Protein AF-A0A8H4AE19-F1 (afdb_monomer)

Sequence (153 aa):
MDLFKMSKLSLQNAILTYEQLETTPSKIDEISEDLEDNLRKLGCDLIQSAGILLRLPQVAMATAQVLFQRFFYVASLRKFSIRDIGMGSLFLASKVQESPCKIRDLINVYHYLIQRYRNLPVEPLEYFGSVNGIIFLFSRLSMIFMSLFEPFL

InterPro domains:
  IPR006671 Cyclin, N-terminal [PF00134] (25-110)
  IPR013763 Cyclin-like domain [SM00385] (45-150)
  IPR036915 Cyclin-like superfamily [SSF47954] (11-121)
  IPR043198 Cyclin/Cyclin-like subunit Ssn8 [PTHR10026] (17-117)

Secondary structure (DSSP, 8-state):
--TT-S----TT-SS--HHHHHS-HHHHTT--HHHHHHHHHHHHHHHHHHHHHTT--HHHHHHHHHHHHHHHHHS-TTTS-HHHHHHHHHHHHHHHTT----HHHHHHHHHHHHHHHTT---PPP-HHHHHHHHHHHHHHHHHHHHHHSGGG-

Organism: Gigaspora margarita (NCBI:txid4874)

Nearest PDB structures (foldseek):
  2ivx-assembly2_B  TM=8.763E-01  e=1.092E-06  Homo sapiens
  3tnh-assembly1_B  TM=8.738E-01  e=7.629E-06  Homo sapiens
  4or5-assembly1_B  TM=8.724E-01  e=8.474E-06  Homo sapiens
  3tni-assembly1_B  TM=8.749E-01  e=1.433E-05  Homo sapiens
  5acb-assembly1_B  TM=7.519E-01  e=1.606E-04  Homo sapiens

Foldseek 3Di:
DPPPPPPQVPVPCPDDPPVLVVDWPQVVVVHDPVRVVVLLVVLLVLLVQLCVQQVHDVQLSVQLSSQLVVCRSSDHCVVDPSLLSSLVSSVVSCVVVVNDDDSVSSVLSSLQVVCVVVVHPNDGDDPPPDVVVNVVSVVVVVVVVVSPPPVPD

Mean predicted aligned error: 10.32 Å

pLDDT: mean 76.47, std 20.58, range [33.31, 97.5]

Structure (mmCIF, N/CA/C/O backbone):
data_AF-A0A8H4AE19-F1
#
_entry.id   AF-A0A8H4AE19-F1
#
loop_
_atom_site.group_PDB
_atom_site.id
_atom_site.type_symbol
_atom_site.label_atom_id
_atom_site.label_alt_id
_atom_site.label_comp_id
_atom_site.label_asym_id
_atom_site.label_entity_id
_atom_site.label_seq_id
_atom_site.pdbx_PDB_ins_code
_atom_site.Cartn_x
_atom_site.Cartn_y
_atom_site.Cartn_z
_atom_site.occupancy
_atom_site.B_iso_or_equiv
_atom_site.auth_seq_id
_atom_site.auth_comp_id
_atom_site.auth_asym_id
_atom_site.auth_atom_id
_atom_site.pdbx_PDB_model_num
ATOM 1 N N . MET A 1 1 ? 23.494 19.617 -16.525 1.00 33.31 1 MET A N 1
ATOM 2 C CA . MET A 1 1 ? 22.739 20.338 -15.478 1.00 33.31 1 MET A CA 1
ATOM 3 C C . MET A 1 1 ? 21.268 20.053 -15.752 1.00 33.31 1 MET A C 1
ATOM 5 O O . MET A 1 1 ? 20.505 20.962 -16.014 1.00 33.31 1 MET A O 1
ATOM 9 N N . ASP A 1 2 ? 20.887 18.768 -15.771 1.00 36.50 2 ASP A N 1
ATOM 10 C CA . ASP A 1 2 ? 19.674 18.309 -16.477 1.00 36.50 2 ASP A CA 1
ATOM 11 C C . ASP A 1 2 ? 18.876 17.302 -15.639 1.00 36.50 2 ASP A C 1
ATOM 13 O O . ASP A 1 2 ? 18.305 16.3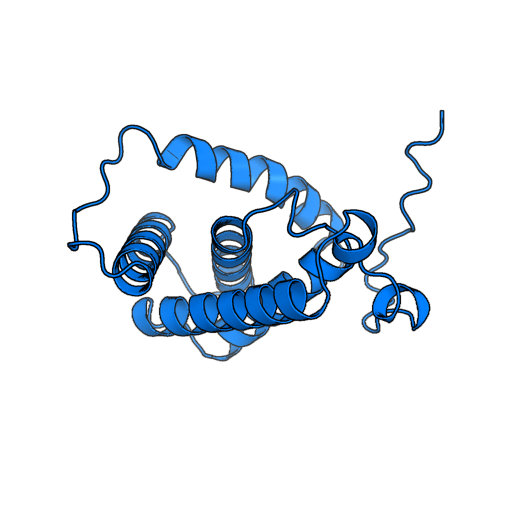42 -16.140 1.00 36.50 2 ASP A O 1
ATOM 17 N N . LEU A 1 3 ? 18.834 17.537 -14.326 1.00 35.12 3 LEU A N 1
ATOM 18 C CA . LEU A 1 3 ? 17.973 16.811 -13.386 1.00 35.12 3 LEU A CA 1
ATOM 19 C C . LEU A 1 3 ? 16.539 17.377 -13.326 1.00 35.12 3 LEU A C 1
ATOM 21 O O . LEU A 1 3 ? 15.693 16.829 -12.631 1.00 35.12 3 LEU A O 1
ATOM 25 N N . PHE A 1 4 ? 16.249 18.445 -14.078 1.00 37.16 4 PHE A N 1
ATOM 26 C CA . PHE A 1 4 ? 14.948 19.130 -14.099 1.00 37.16 4 PHE A CA 1
ATOM 27 C C . PHE A 1 4 ? 14.017 18.708 -15.246 1.00 37.16 4 PHE A C 1
ATOM 29 O O . PHE A 1 4 ? 12.942 19.278 -15.409 1.00 37.16 4 PHE A O 1
ATOM 36 N N . LYS A 1 5 ? 14.388 17.684 -16.026 1.00 39.56 5 LYS A N 1
ATOM 37 C CA . LYS A 1 5 ? 13.523 17.095 -17.063 1.00 39.56 5 LYS A CA 1
ATOM 38 C C . LYS A 1 5 ? 12.777 15.847 -16.582 1.00 39.56 5 LYS A C 1
ATOM 40 O O . LYS A 1 5 ? 12.304 15.063 -17.397 1.00 39.56 5 LYS A O 1
ATOM 45 N N . MET A 1 6 ? 12.653 15.664 -15.264 1.00 39.97 6 MET A N 1
ATOM 46 C CA . MET A 1 6 ? 11.643 14.769 -14.706 1.00 39.97 6 MET A CA 1
ATOM 47 C C . MET A 1 6 ? 10.304 15.425 -15.021 1.00 39.97 6 MET A C 1
ATOM 49 O O . MET A 1 6 ? 9.967 16.449 -14.427 1.00 39.97 6 MET A O 1
ATOM 53 N N . SER A 1 7 ? 9.633 14.911 -16.053 1.00 41.47 7 SER A N 1
ATOM 54 C CA . SER A 1 7 ? 8.322 15.343 -16.522 1.00 41.47 7 SER A CA 1
ATOM 55 C C . SER A 1 7 ? 7.503 15.888 -15.366 1.00 41.47 7 SER A C 1
ATOM 57 O O . SER A 1 7 ? 7.276 15.181 -14.388 1.00 41.47 7 SER A O 1
ATOM 59 N N . LYS A 1 8 ? 7.114 17.153 -15.498 1.00 41.09 8 LYS A N 1
ATOM 60 C CA . LYS A 1 8 ? 6.091 17.854 -14.735 1.00 41.09 8 LYS A CA 1
ATOM 61 C C . LYS A 1 8 ? 4.969 16.862 -14.386 1.00 41.09 8 LYS A C 1
ATOM 63 O O . LYS A 1 8 ? 4.038 16.695 -15.168 1.00 41.09 8 LYS A O 1
ATOM 68 N N . LEU A 1 9 ? 5.076 16.176 -13.244 1.00 46.91 9 LEU A N 1
ATOM 69 C CA . LEU A 1 9 ? 4.045 15.299 -12.682 1.00 46.91 9 LEU A CA 1
ATOM 70 C C . LEU A 1 9 ? 2.986 16.216 -12.076 1.00 46.91 9 LEU A C 1
ATOM 72 O O . LEU A 1 9 ? 2.744 16.264 -10.879 1.00 46.91 9 LEU A O 1
ATOM 76 N N . SER A 1 10 ? 2.421 17.038 -12.952 1.00 40.06 10 SER A N 1
ATOM 77 C CA . SER A 1 10 ? 1.212 17.774 -12.706 1.00 40.06 10 SER A CA 1
ATOM 78 C C . SER A 1 10 ? 0.122 16.729 -12.523 1.00 40.06 10 SER A C 1
ATOM 80 O O . SER A 1 10 ? -0.114 15.910 -13.413 1.00 40.06 10 SER A O 1
ATOM 82 N N . LEU A 1 11 ? -0.568 16.775 -11.388 1.00 46.53 11 LEU A N 1
ATOM 83 C CA . LEU A 1 11 ? -1.767 15.977 -11.100 1.00 46.53 11 LEU A CA 1
ATOM 84 C C . LEU A 1 11 ? -2.915 16.212 -12.103 1.00 46.53 11 LEU A C 1
ATOM 86 O O . LEU A 1 11 ? -3.983 15.626 -11.968 1.00 46.53 11 LEU A O 1
ATOM 90 N N . GLN A 1 12 ? -2.695 17.039 -13.128 1.00 43.50 12 GLN A N 1
ATOM 91 C CA . GLN A 1 12 ? -3.586 17.233 -14.267 1.00 43.50 12 GLN A CA 1
ATOM 92 C C . GLN A 1 12 ? -3.736 15.977 -15.142 1.00 43.50 12 GLN A C 1
ATOM 94 O O . GLN A 1 12 ? -4.751 15.855 -15.820 1.00 43.50 12 GLN A O 1
ATOM 99 N N . ASN A 1 13 ? -2.803 15.018 -15.097 1.00 51.50 13 ASN A N 1
ATOM 100 C CA . ASN A 1 13 ? -2.968 13.733 -15.782 1.00 51.50 13 ASN A CA 1
ATOM 101 C C . ASN A 1 13 ? -3.377 12.636 -14.794 1.00 51.50 13 ASN A C 1
ATOM 103 O O . ASN A 1 13 ? -2.568 11.832 -14.338 1.00 51.50 13 ASN A O 1
ATOM 107 N N . ALA A 1 14 ? -4.678 12.571 -14.497 1.00 55.00 14 ALA A N 1
ATOM 108 C CA . ALA A 1 14 ? -5.290 11.401 -13.859 1.00 55.00 14 ALA A CA 1
ATOM 109 C C . ALA A 1 14 ? -5.207 10.131 -14.738 1.00 55.00 14 ALA A C 1
ATOM 111 O O . ALA A 1 14 ? -5.498 9.033 -14.262 1.00 55.00 14 ALA A O 1
ATOM 112 N N . ILE A 1 15 ? -4.813 10.300 -16.004 1.00 57.41 15 ILE A N 1
ATOM 113 C CA . ILE A 1 15 ? -4.716 9.287 -17.047 1.00 57.41 15 ILE A CA 1
ATOM 114 C C . ILE A 1 15 ? -3.233 9.156 -17.412 1.00 57.41 15 ILE A C 1
ATOM 116 O O . ILE A 1 15 ? -2.603 10.130 -17.822 1.00 57.41 15 ILE A O 1
ATOM 120 N N . LEU A 1 16 ? -2.675 7.960 -17.225 1.00 61.97 16 LEU A N 1
ATOM 121 C CA . LEU A 1 16 ? -1.339 7.607 -17.713 1.00 61.97 16 LEU A CA 1
ATOM 122 C C . LEU A 1 16 ? -1.318 7.752 -19.237 1.00 61.97 16 LEU A C 1
ATOM 124 O O . LEU A 1 16 ? -2.279 7.355 -19.898 1.00 61.97 16 LEU A O 1
ATOM 128 N N . THR A 1 17 ? -0.252 8.310 -19.812 1.00 66.75 17 THR A N 1
ATOM 129 C CA . THR A 1 17 ? -0.138 8.327 -21.277 1.00 66.75 17 THR A CA 1
ATOM 130 C C . THR A 1 17 ? 0.027 6.897 -21.800 1.00 66.75 17 THR A C 1
ATOM 132 O O . THR A 1 17 ? 0.561 6.036 -21.100 1.00 66.75 17 THR A O 1
ATOM 135 N N . TYR A 1 18 ? -0.411 6.627 -23.036 1.00 63.19 18 TYR A N 1
ATOM 136 C CA . TYR A 1 18 ? -0.236 5.306 -23.661 1.00 63.19 18 TYR A CA 1
ATOM 137 C C . TYR A 1 18 ? 1.235 4.852 -23.647 1.00 63.19 18 TYR A C 1
ATOM 139 O O . TYR A 1 18 ? 1.521 3.703 -23.339 1.00 63.19 18 TYR A O 1
ATOM 147 N N . GLU A 1 19 ? 2.178 5.775 -23.845 1.00 66.50 19 GLU A N 1
ATOM 148 C CA . GLU A 1 19 ? 3.619 5.493 -23.771 1.00 66.50 19 GLU A CA 1
ATOM 149 C C . GLU A 1 19 ? 4.074 5.032 -22.372 1.00 66.50 19 GLU A C 1
ATOM 151 O O . GLU A 1 19 ? 4.897 4.124 -22.251 1.00 66.50 19 GLU A O 1
ATOM 156 N N . GLN A 1 20 ? 3.514 5.617 -21.305 1.00 65.94 20 GLN A N 1
ATOM 157 C CA . GLN A 1 20 ? 3.797 5.226 -19.916 1.00 65.94 20 GLN A CA 1
ATOM 158 C C . GLN A 1 20 ? 3.152 3.886 -19.534 1.00 65.94 20 GLN A C 1
ATOM 160 O O . GLN A 1 20 ? 3.626 3.218 -18.615 1.00 65.94 20 GLN A O 1
ATOM 165 N N . LEU A 1 21 ? 2.073 3.500 -20.222 1.00 66.75 21 LEU A N 1
ATOM 166 C CA . LEU A 1 21 ? 1.454 2.178 -20.102 1.00 66.75 21 LEU A CA 1
ATOM 167 C C . LEU A 1 21 ? 2.282 1.105 -20.823 1.00 66.75 21 LEU A C 1
ATOM 169 O O . LEU A 1 21 ? 2.449 0.016 -20.287 1.00 66.75 21 LEU A O 1
ATOM 173 N N . GLU A 1 22 ? 2.836 1.412 -22.000 1.00 68.81 22 GLU A N 1
ATOM 174 C CA . GLU A 1 22 ? 3.632 0.457 -22.786 1.00 68.81 22 GLU A CA 1
ATOM 175 C C . GLU A 1 22 ? 5.059 0.252 -22.250 1.00 68.81 22 GLU A C 1
ATOM 177 O O . GLU A 1 22 ? 5.626 -0.848 -22.361 1.00 68.81 22 GLU A O 1
ATOM 182 N N . THR A 1 23 ? 5.647 1.304 -21.665 1.00 76.06 23 THR A N 1
ATOM 183 C CA . THR A 1 23 ? 7.022 1.299 -21.145 1.00 76.06 23 THR A CA 1
ATOM 184 C C . THR A 1 23 ? 7.076 1.703 -19.675 1.00 76.06 23 THR A C 1
ATOM 186 O O . THR A 1 23 ? 7.336 2.849 -19.309 1.00 76.06 23 THR A O 1
ATOM 189 N N . THR A 1 24 ? 6.854 0.727 -18.794 1.00 81.94 24 THR A N 1
ATOM 190 C CA . THR A 1 24 ? 7.008 0.937 -17.352 1.00 81.94 24 THR A CA 1
ATOM 191 C C . THR A 1 24 ? 8.493 1.102 -16.981 1.00 81.94 24 THR A C 1
ATOM 193 O O . THR A 1 24 ? 9.375 0.486 -17.593 1.00 81.94 24 THR A O 1
ATOM 196 N N . PRO A 1 25 ? 8.818 1.876 -15.930 1.00 83.56 25 PRO A N 1
ATOM 197 C CA . PRO A 1 25 ? 10.180 1.942 -15.392 1.00 83.56 25 PRO A CA 1
ATOM 198 C C . PRO A 1 25 ? 10.732 0.574 -14.963 1.00 83.56 25 PRO A C 1
ATOM 200 O O . PRO A 1 25 ? 11.940 0.354 -15.009 1.00 83.56 25 PRO A O 1
ATOM 203 N N . SER A 1 26 ? 9.856 -0.347 -14.553 1.00 85.94 26 SER A N 1
ATOM 204 C CA . SER A 1 26 ? 10.204 -1.735 -14.229 1.00 85.94 26 SER A CA 1
ATOM 205 C C . SER A 1 26 ? 10.672 -2.508 -15.467 1.00 85.94 26 SER A C 1
ATOM 207 O O . SER A 1 26 ? 11.677 -3.212 -15.390 1.00 85.94 26 SER A O 1
ATOM 209 N N . LYS A 1 27 ? 10.003 -2.329 -16.614 1.00 86.62 27 LYS A N 1
ATOM 210 C CA . LYS A 1 27 ? 10.384 -2.926 -17.904 1.00 86.62 27 LYS A CA 1
ATOM 211 C C . LYS A 1 27 ? 11.734 -2.405 -18.400 1.00 86.62 27 LYS A C 1
ATOM 213 O O . LYS A 1 27 ? 12.537 -3.186 -18.900 1.00 86.62 27 LYS A O 1
ATOM 218 N N . ILE A 1 28 ? 12.015 -1.113 -18.197 1.00 87.31 28 ILE A N 1
ATOM 219 C CA . ILE A 1 28 ? 13.337 -0.513 -18.472 1.00 87.31 28 ILE A CA 1
ATOM 220 C C . ILE A 1 28 ? 14.419 -1.138 -17.580 1.00 87.31 28 ILE A C 1
ATOM 222 O O . ILE A 1 28 ? 15.514 -1.424 -18.049 1.00 87.31 28 ILE A O 1
ATOM 226 N N . ASP A 1 29 ? 14.104 -1.399 -16.310 1.00 88.62 29 ASP A N 1
ATOM 227 C CA . ASP A 1 29 ? 14.985 -2.103 -15.373 1.00 88.62 29 ASP A CA 1
ATOM 228 C C . ASP A 1 29 ? 14.944 -3.646 -15.562 1.00 88.62 29 ASP A C 1
ATOM 230 O O . ASP A 1 29 ? 15.281 -4.393 -14.638 1.00 88.62 29 ASP A O 1
ATOM 234 N N . GLU A 1 30 ? 14.540 -4.141 -16.738 1.00 90.19 30 GLU A N 1
ATOM 235 C CA . GLU A 1 30 ? 14.547 -5.560 -17.142 1.00 90.19 30 GLU A CA 1
ATOM 236 C C . GLU A 1 30 ? 13.713 -6.495 -16.246 1.00 90.19 30 GLU A C 1
ATOM 238 O O . GLU A 1 30 ? 14.059 -7.658 -16.025 1.00 90.19 30 GLU A O 1
ATOM 243 N N . ILE A 1 31 ? 12.613 -6.000 -15.679 1.00 89.56 31 ILE A N 1
ATOM 244 C CA . ILE A 1 31 ? 11.627 -6.847 -15.002 1.00 89.56 31 ILE A CA 1
ATOM 245 C C . ILE A 1 31 ? 10.644 -7.376 -16.048 1.00 89.56 31 ILE A C 1
ATOM 247 O O . ILE A 1 31 ? 10.106 -6.613 -16.846 1.00 89.56 31 ILE A O 1
ATOM 251 N N . SER A 1 32 ? 10.416 -8.692 -16.042 1.00 92.62 32 SER A N 1
ATOM 252 C CA . SER A 1 32 ? 9.407 -9.330 -16.894 1.00 92.62 32 SER A CA 1
ATOM 253 C C . SER A 1 32 ? 8.015 -8.774 -16.587 1.00 92.62 32 SER A C 1
ATOM 255 O O . SER A 1 32 ? 7.666 -8.596 -15.420 1.00 92.62 32 SER A O 1
ATOM 257 N N . GLU A 1 33 ? 7.219 -8.549 -17.629 1.00 89.69 33 GLU A N 1
ATOM 258 C CA . GLU A 1 33 ? 5.844 -8.050 -17.528 1.00 89.69 33 GLU A CA 1
ATOM 259 C C . GLU A 1 33 ? 4.980 -8.931 -16.613 1.00 89.69 33 GLU A C 1
ATOM 261 O O . GLU A 1 33 ? 4.335 -8.420 -15.700 1.00 89.69 33 GLU A O 1
ATOM 266 N N . ASP A 1 34 ? 5.084 -10.259 -16.742 1.00 93.25 34 ASP A N 1
ATOM 267 C CA . ASP A 1 34 ? 4.383 -11.207 -15.868 1.00 93.25 34 ASP A CA 1
ATOM 268 C C . ASP A 1 34 ? 4.775 -11.026 -14.394 1.00 93.25 34 ASP A C 1
ATOM 270 O O . ASP A 1 34 ? 3.943 -11.106 -13.488 1.00 93.25 34 ASP A O 1
ATOM 274 N N . LEU A 1 35 ? 6.063 -10.789 -14.126 1.00 92.62 35 LEU A N 1
ATOM 275 C CA . LEU A 1 35 ? 6.553 -10.574 -12.767 1.00 92.62 35 LEU A CA 1
ATOM 276 C C . LEU A 1 35 ? 6.073 -9.228 -12.215 1.00 92.62 35 LEU A C 1
ATOM 278 O O . LEU A 1 35 ? 5.659 -9.163 -11.058 1.00 92.62 35 LEU A O 1
ATOM 282 N N . GLU A 1 36 ? 6.110 -8.170 -13.023 1.00 92.00 36 GLU A N 1
ATOM 283 C CA . GLU A 1 36 ? 5.591 -6.854 -12.652 1.00 92.00 36 GLU A CA 1
ATOM 284 C C . GLU A 1 36 ? 4.102 -6.923 -12.292 1.00 92.00 36 GLU A C 1
ATOM 286 O O . GLU A 1 36 ? 3.709 -6.467 -11.215 1.00 92.00 36 GLU A O 1
ATOM 291 N N . ASP A 1 37 ? 3.295 -7.568 -13.130 1.00 92.12 37 ASP A N 1
ATOM 292 C CA . ASP A 1 37 ? 1.867 -7.762 -12.903 1.00 92.12 37 ASP A CA 1
ATOM 293 C C . ASP A 1 37 ? 1.584 -8.544 -11.623 1.00 92.12 37 ASP A C 1
ATOM 295 O O . ASP A 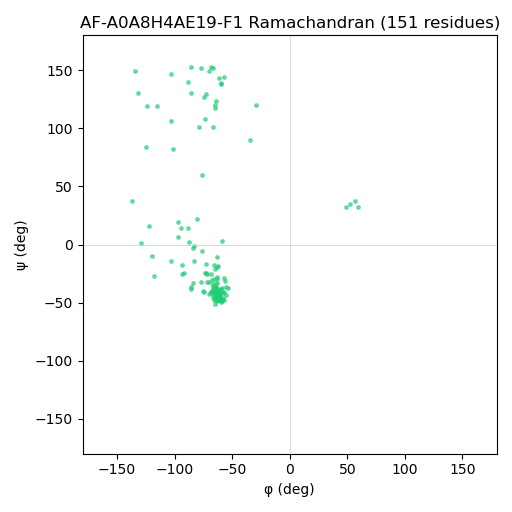1 37 ? 0.733 -8.156 -10.817 1.00 92.12 37 ASP A O 1
ATOM 299 N N . ASN A 1 38 ? 2.314 -9.637 -11.404 1.00 94.88 38 ASN A N 1
ATOM 300 C CA . ASN A 1 38 ? 2.167 -10.450 -10.202 1.00 94.88 38 ASN A CA 1
ATOM 301 C C . ASN A 1 38 ? 2.555 -9.672 -8.939 1.00 94.88 38 ASN A C 1
ATOM 303 O O . ASN A 1 38 ? 1.844 -9.735 -7.936 1.00 94.88 38 ASN A O 1
ATOM 307 N N . LEU A 1 39 ? 3.638 -8.890 -8.980 1.00 94.06 39 LEU A N 1
ATOM 308 C CA . LEU A 1 39 ? 4.062 -8.051 -7.856 1.00 94.06 39 LEU A CA 1
ATOM 309 C C . LEU A 1 39 ? 3.067 -6.922 -7.573 1.00 94.06 39 LEU A C 1
ATOM 311 O O . LEU A 1 39 ? 2.809 -6.608 -6.408 1.00 94.06 39 LEU A O 1
ATOM 315 N N . ARG A 1 40 ? 2.480 -6.331 -8.616 1.00 93.56 40 ARG A N 1
ATOM 316 C CA . ARG A 1 40 ? 1.449 -5.297 -8.484 1.00 93.56 40 ARG A CA 1
ATOM 317 C C . ARG A 1 40 ? 0.159 -5.846 -7.882 1.00 93.56 40 ARG A C 1
ATOM 319 O O . ARG A 1 40 ? -0.373 -5.231 -6.959 1.00 93.56 40 ARG A O 1
ATOM 326 N N . LYS A 1 41 ? -0.305 -7.009 -8.349 1.00 95.31 41 LYS A N 1
ATOM 327 C CA . LYS A 1 41 ? -1.460 -7.724 -7.777 1.00 95.31 41 LYS A CA 1
ATOM 328 C C . LYS A 1 41 ? -1.206 -8.076 -6.310 1.00 95.31 41 LYS A C 1
ATOM 330 O O . LYS A 1 41 ? -1.990 -7.686 -5.449 1.00 95.31 41 LYS A O 1
ATOM 335 N N . LEU A 1 42 ? -0.048 -8.669 -6.009 1.00 95.06 42 LEU A N 1
ATOM 336 C CA . LEU A 1 42 ? 0.355 -9.004 -4.642 1.00 95.06 42 LEU A CA 1
ATOM 337 C C . LEU A 1 42 ? 0.391 -7.773 -3.723 1.00 95.06 42 LEU A C 1
ATOM 339 O O . LEU A 1 42 ? -0.048 -7.835 -2.577 1.00 95.06 42 L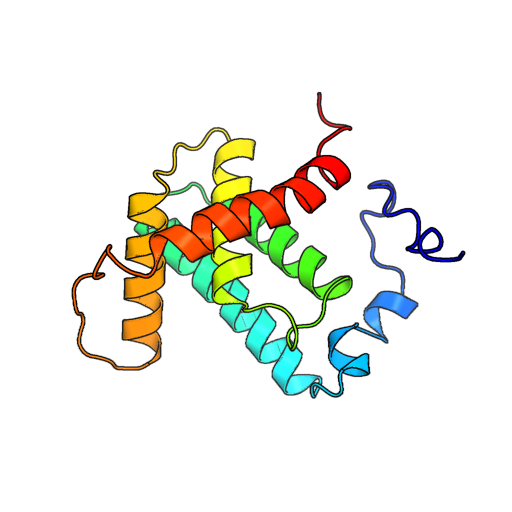EU A O 1
ATOM 343 N N . GLY A 1 43 ? 0.895 -6.638 -4.210 1.00 95.50 43 GLY A N 1
ATOM 344 C CA . GLY A 1 43 ? 0.877 -5.385 -3.457 1.00 95.50 43 GLY A CA 1
ATOM 345 C C . GLY A 1 43 ? -0.539 -4.907 -3.125 1.00 95.50 43 GLY A C 1
ATOM 346 O O . GLY A 1 43 ? -0.807 -4.528 -1.984 1.00 95.50 43 GLY A O 1
ATOM 347 N N . CYS A 1 44 ? -1.466 -4.981 -4.083 1.00 96.62 44 CYS A N 1
ATOM 348 C CA . CYS A 1 44 ? -2.876 -4.660 -3.855 1.00 96.62 44 CYS A CA 1
ATOM 349 C C . CYS A 1 44 ? -3.540 -5.601 -2.838 1.00 96.62 44 CYS A C 1
ATOM 351 O O . CYS A 1 44 ? -4.286 -5.119 -1.980 1.00 96.62 44 CYS A O 1
ATOM 353 N N . ASP A 1 45 ? -3.234 -6.898 -2.887 1.00 96.69 45 ASP A N 1
ATOM 354 C CA . ASP A 1 45 ? -3.753 -7.899 -1.949 1.00 96.69 45 ASP A CA 1
ATOM 355 C C . ASP A 1 45 ? -3.235 -7.672 -0.523 1.00 96.69 45 ASP A C 1
ATOM 357 O O . ASP A 1 45 ? -3.990 -7.784 0.449 1.00 96.69 45 ASP A O 1
ATOM 361 N N . LEU A 1 46 ? -1.959 -7.292 -0.383 1.00 96.19 46 LEU A N 1
ATOM 362 C CA . LEU A 1 46 ? -1.369 -6.914 0.902 1.00 96.19 46 LEU A CA 1
ATOM 363 C C . LEU A 1 46 ? -2.041 -5.667 1.482 1.00 96.19 46 LEU A C 1
ATOM 365 O O . LEU A 1 46 ? -2.370 -5.658 2.667 1.00 96.19 46 LEU A O 1
ATOM 369 N N . ILE A 1 47 ? -2.293 -4.642 0.661 1.00 97.12 47 ILE A N 1
ATOM 370 C CA . ILE A 1 47 ? -2.999 -3.422 1.085 1.00 97.12 47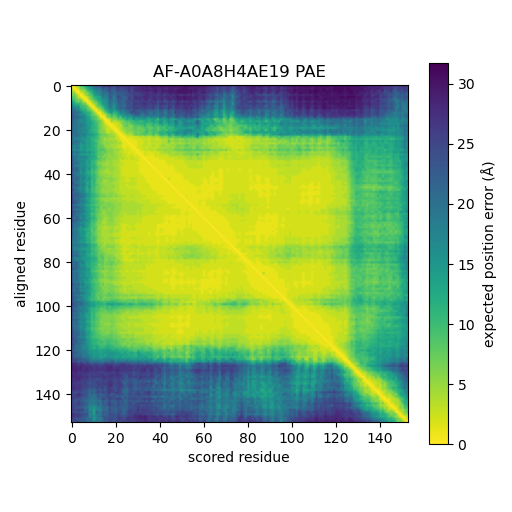 ILE A CA 1
ATOM 371 C C . ILE A 1 47 ? -4.412 -3.755 1.574 1.00 97.12 47 ILE A C 1
ATOM 373 O O . ILE A 1 47 ? -4.807 -3.302 2.649 1.00 97.12 47 ILE A O 1
ATOM 377 N N . GLN A 1 48 ? -5.153 -4.571 0.820 1.00 97.50 48 GLN A N 1
ATOM 378 C CA . GLN A 1 48 ? -6.510 -4.981 1.178 1.00 97.50 48 GLN A CA 1
ATOM 379 C C . GLN A 1 48 ? -6.520 -5.791 2.482 1.00 97.50 48 GLN A C 1
ATOM 381 O O . GLN A 1 48 ? -7.282 -5.496 3.401 1.00 97.50 48 GLN A O 1
ATOM 386 N N . SER A 1 49 ? -5.637 -6.785 2.595 1.00 97.38 49 SER A N 1
ATOM 387 C CA . SER A 1 49 ? -5.533 -7.634 3.787 1.00 97.38 49 SER A CA 1
ATOM 388 C C . SER A 1 49 ? -5.134 -6.826 5.022 1.00 97.38 49 SER A C 1
ATOM 390 O O . SER A 1 49 ? -5.709 -7.001 6.097 1.00 97.38 49 SER A O 1
ATOM 392 N N . ALA A 1 50 ? -4.181 -5.902 4.870 1.00 96.88 50 ALA A N 1
ATOM 393 C CA . ALA A 1 50 ? -3.751 -5.026 5.950 1.00 96.88 50 ALA A CA 1
ATOM 394 C C . ALA A 1 50 ? -4.875 -4.086 6.390 1.00 96.88 50 ALA A C 1
ATOM 396 O O . ALA A 1 50 ? -5.114 -3.943 7.587 1.00 96.88 50 ALA A O 1
ATOM 397 N N . GLY A 1 51 ? -5.599 -3.482 5.446 1.00 96.56 51 GLY A N 1
ATOM 398 C CA . GLY A 1 51 ? -6.714 -2.598 5.763 1.00 96.56 51 GLY A CA 1
ATOM 399 C C . GLY A 1 51 ? -7.864 -3.312 6.475 1.00 96.56 51 GLY A C 1
ATOM 400 O O . GLY A 1 51 ? -8.407 -2.758 7.427 1.00 96.56 51 GLY A O 1
ATOM 401 N N . ILE A 1 52 ? -8.168 -4.564 6.110 1.00 97.06 52 ILE A N 1
ATOM 402 C CA . ILE A 1 52 ? -9.148 -5.397 6.828 1.00 97.06 52 ILE A CA 1
ATOM 403 C C . ILE A 1 52 ? -8.688 -5.659 8.270 1.00 97.06 52 ILE A C 1
ATOM 405 O O . ILE A 1 52 ? -9.460 -5.453 9.207 1.00 97.06 52 ILE A O 1
ATOM 409 N N . LEU A 1 53 ? -7.428 -6.065 8.470 1.00 96.12 53 LEU A N 1
ATOM 410 C CA . LEU A 1 53 ? -6.877 -6.333 9.806 1.00 96.12 53 LEU A CA 1
ATOM 411 C C . LEU A 1 53 ? -6.827 -5.077 10.688 1.00 96.12 53 LEU A C 1
ATOM 413 O O . LEU A 1 53 ? -7.054 -5.159 11.894 1.00 96.12 53 LEU A O 1
ATOM 417 N N . LEU A 1 54 ? -6.580 -3.914 10.084 1.00 95.88 54 LEU A N 1
ATOM 418 C CA . LEU A 1 54 ? -6.568 -2.609 10.749 1.00 95.88 54 LEU A CA 1
ATOM 419 C C . LEU A 1 54 ? -7.961 -1.979 10.883 1.00 95.88 54 LEU A C 1
ATOM 421 O O . LEU A 1 54 ? -8.081 -0.915 11.486 1.00 95.88 54 LEU A O 1
ATOM 425 N N . ARG A 1 55 ? -9.008 -2.622 10.347 1.00 96.12 55 ARG A N 1
ATOM 426 C CA . ARG A 1 55 ? -10.395 -2.123 10.33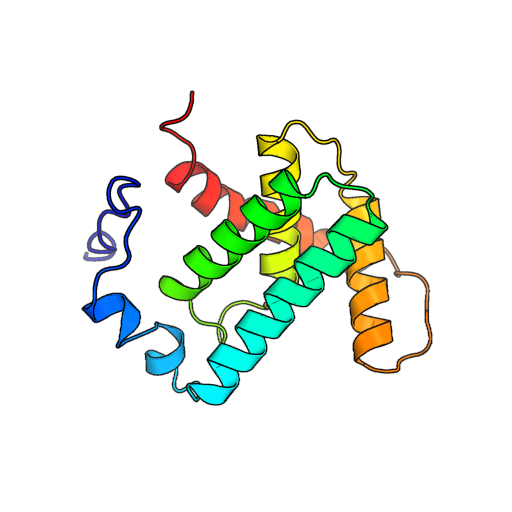0 1.00 96.12 55 ARG A CA 1
ATOM 427 C C . ARG A 1 55 ? -10.537 -0.745 9.671 1.00 96.12 55 ARG A C 1
ATOM 429 O O . ARG A 1 55 ? -11.321 0.088 10.120 1.00 96.12 55 ARG A O 1
ATOM 436 N N . LEU A 1 56 ? -9.773 -0.505 8.609 1.00 95.50 56 LEU A N 1
ATOM 437 C CA . LEU A 1 56 ? -9.877 0.712 7.808 1.00 95.50 56 LEU A CA 1
ATOM 438 C C . LEU A 1 56 ? -11.104 0.648 6.881 1.00 95.50 56 LEU A C 1
ATOM 440 O O . LEU A 1 56 ? -11.510 -0.441 6.472 1.00 95.50 56 LEU A O 1
ATOM 444 N N . PRO A 1 57 ? -11.707 1.792 6.516 1.00 96.12 57 PRO A N 1
ATOM 445 C CA . PRO A 1 57 ? -12.801 1.806 5.554 1.00 96.12 57 PRO A CA 1
ATOM 446 C C . PRO A 1 57 ? -12.307 1.436 4.151 1.00 96.12 57 PRO A C 1
ATOM 448 O O . PRO A 1 57 ? -11.165 1.711 3.774 1.00 96.12 57 PRO A O 1
ATOM 451 N N . GLN A 1 58 ? -13.198 0.871 3.332 1.00 95.38 58 GLN A N 1
ATOM 452 C CA . GLN A 1 58 ? -12.838 0.424 1.983 1.00 95.38 58 GLN A CA 1
ATOM 453 C C . GLN A 1 58 ? -12.389 1.565 1.066 1.00 95.38 58 GLN A C 1
ATOM 455 O O . GLN A 1 58 ? -11.539 1.361 0.204 1.00 95.38 58 GLN A O 1
ATOM 460 N N . VAL A 1 59 ? -12.873 2.784 1.309 1.00 94.69 59 VAL A N 1
ATOM 461 C CA . VAL A 1 59 ? -12.419 3.986 0.596 1.00 94.69 59 VAL A CA 1
ATOM 462 C C . VAL A 1 59 ? -10.930 4.262 0.857 1.00 94.69 59 VAL A C 1
ATOM 464 O O . VAL A 1 59 ? -10.198 4.597 -0.074 1.00 94.69 59 VAL A O 1
ATOM 467 N N . ALA A 1 60 ? -10.438 4.046 2.082 1.00 94.00 60 ALA A N 1
ATOM 468 C CA . ALA A 1 60 ? -9.014 4.182 2.398 1.00 94.00 60 ALA A CA 1
ATOM 469 C C . ALA A 1 60 ? -8.166 3.100 1.721 1.00 94.00 60 ALA A C 1
ATOM 471 O O . ALA A 1 60 ? -7.113 3.409 1.167 1.00 94.00 60 ALA A O 1
ATOM 472 N N . MET A 1 61 ? -8.641 1.852 1.690 1.00 96.69 61 MET A N 1
ATOM 473 C CA . MET A 1 61 ? -7.952 0.762 0.987 1.00 96.69 61 MET A CA 1
ATOM 474 C C . MET A 1 61 ? -7.895 0.998 -0.527 1.00 96.69 61 MET A C 1
ATOM 476 O O . MET A 1 61 ? -6.825 0.881 -1.122 1.00 96.69 61 MET A O 1
ATOM 480 N N . ALA A 1 62 ? -9.005 1.416 -1.138 1.00 94.44 62 ALA A N 1
ATOM 481 C CA . ALA A 1 62 ? -9.060 1.756 -2.558 1.00 94.44 62 ALA A CA 1
ATOM 482 C C . ALA A 1 62 ? -8.118 2.926 -2.896 1.00 94.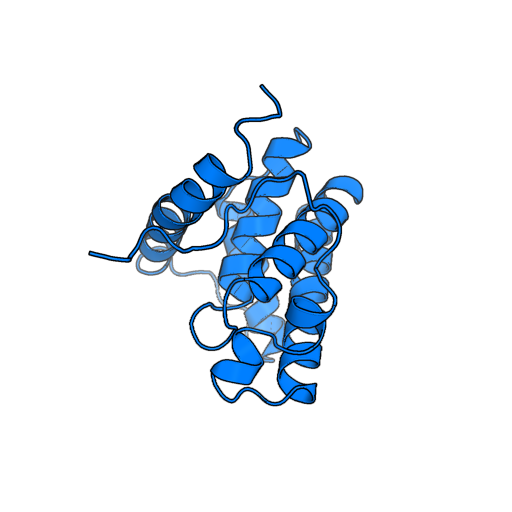44 62 ALA A C 1
ATOM 484 O O . ALA A 1 62 ? -7.350 2.859 -3.855 1.00 94.44 62 ALA A O 1
ATOM 485 N N . THR A 1 63 ? -8.107 3.969 -2.060 1.00 92.31 63 THR A N 1
ATOM 486 C CA . THR A 1 63 ? -7.198 5.117 -2.215 1.00 92.31 63 THR A CA 1
ATOM 487 C C . THR A 1 63 ? -5.734 4.675 -2.136 1.00 92.31 63 THR A C 1
ATOM 489 O O . THR A 1 63 ? -4.920 5.066 -2.971 1.00 92.31 63 THR A O 1
ATOM 492 N N . ALA A 1 64 ? -5.396 3.808 -1.179 1.00 93.81 64 ALA A N 1
ATOM 493 C CA . ALA A 1 64 ? -4.055 3.252 -1.031 1.00 93.81 64 ALA A CA 1
ATOM 494 C C . ALA A 1 64 ? -3.621 2.427 -2.252 1.00 93.81 64 ALA A C 1
ATOM 496 O O . ALA A 1 64 ? -2.488 2.568 -2.707 1.00 93.81 64 ALA A O 1
ATOM 497 N N . GLN A 1 65 ? -4.511 1.603 -2.813 1.00 95.00 65 GLN A N 1
ATOM 498 C CA . GLN A 1 65 ? -4.230 0.827 -4.024 1.00 95.00 65 GLN A CA 1
ATOM 499 C C . GLN A 1 65 ? -3.980 1.734 -5.235 1.00 95.00 65 GLN A C 1
ATOM 501 O O . GLN A 1 65 ? -3.042 1.488 -5.991 1.00 95.00 65 GLN A O 1
ATOM 506 N N . VAL A 1 66 ? -4.746 2.819 -5.397 1.00 90.75 66 VAL A N 1
ATOM 507 C CA . VAL A 1 66 ? -4.514 3.804 -6.469 1.00 90.75 66 VAL A CA 1
ATOM 508 C C . VAL A 1 66 ? -3.152 4.485 -6.308 1.00 90.75 66 VAL A C 1
ATOM 510 O O . VAL A 1 66 ? -2.408 4.596 -7.282 1.00 90.75 66 VAL A O 1
ATOM 513 N N . LEU A 1 67 ? -2.795 4.906 -5.089 1.00 87.94 67 LEU A N 1
ATOM 514 C CA . LEU A 1 67 ? -1.487 5.507 -4.797 1.00 87.94 67 LEU A CA 1
ATOM 515 C C . LEU A 1 67 ? -0.336 4.536 -5.095 1.00 87.94 67 LEU A C 1
ATOM 517 O O . LEU A 1 67 ? 0.631 4.909 -5.759 1.00 87.94 67 LEU A O 1
ATOM 521 N N . PHE A 1 68 ? -0.474 3.282 -4.666 1.00 91.50 68 PHE A N 1
ATOM 522 C CA . PHE A 1 68 ? 0.493 2.216 -4.913 1.00 91.50 68 PHE A CA 1
ATOM 523 C C . PHE A 1 68 ? 0.694 1.954 -6.412 1.00 91.50 68 PHE A C 1
ATOM 525 O O . PHE A 1 68 ? 1.827 1.909 -6.889 1.00 91.50 68 PHE A O 1
ATOM 532 N N . GLN A 1 69 ? -0.397 1.828 -7.174 1.00 90.31 69 GLN A N 1
ATOM 533 C CA . GLN A 1 69 ? -0.321 1.576 -8.613 1.00 90.31 69 GLN A CA 1
ATOM 534 C C . GLN A 1 69 ? 0.351 2.738 -9.342 1.00 90.31 69 GLN A C 1
ATOM 536 O O . GLN A 1 69 ? 1.292 2.519 -10.109 1.00 90.31 69 GLN A O 1
ATOM 541 N N . ARG A 1 70 ? -0.077 3.975 -9.046 1.00 86.06 70 ARG A N 1
ATOM 542 C CA . ARG A 1 70 ? 0.503 5.202 -9.611 1.00 86.06 70 ARG A CA 1
ATOM 543 C C . ARG A 1 70 ? 1.998 5.307 -9.335 1.00 86.06 70 ARG A C 1
ATOM 545 O O . ARG A 1 70 ? 2.746 5.656 -10.241 1.00 86.06 70 ARG A O 1
ATOM 552 N N . PHE A 1 71 ? 2.439 4.954 -8.127 1.00 84.94 71 PHE A N 1
ATOM 553 C CA . PHE A 1 71 ? 3.859 4.950 -7.785 1.00 84.94 71 PHE A CA 1
ATOM 554 C C . PHE A 1 71 ? 4.671 4.045 -8.724 1.00 84.94 71 PHE A C 1
ATOM 556 O O . PHE A 1 71 ? 5.677 4.484 -9.275 1.00 84.94 71 PHE A O 1
ATOM 563 N N . PHE A 1 72 ? 4.219 2.816 -8.981 1.00 84.56 72 PHE A N 1
ATOM 564 C CA . PHE A 1 72 ? 4.964 1.881 -9.835 1.00 84.56 72 PHE A CA 1
ATOM 565 C C . PHE A 1 72 ? 4.873 2.173 -11.342 1.00 84.56 72 PHE A C 1
ATOM 567 O O . PHE A 1 72 ? 5.575 1.548 -12.127 1.00 84.56 72 PHE A O 1
ATOM 574 N N . TYR A 1 73 ? 4.062 3.150 -11.764 1.00 83.06 73 TYR A N 1
ATOM 575 C CA . TYR A 1 73 ? 4.116 3.670 -13.138 1.00 83.06 73 TYR A CA 1
ATOM 576 C C . TYR A 1 73 ? 5.214 4.723 -13.334 1.00 83.06 73 TYR A C 1
ATOM 578 O O . TYR A 1 73 ? 5.566 5.036 -14.467 1.00 83.06 73 TYR A O 1
ATOM 586 N N . VAL A 1 74 ? 5.781 5.256 -12.248 1.00 78.81 74 VAL A N 1
ATOM 587 C CA . VAL A 1 74 ? 6.866 6.255 -12.288 1.00 78.81 74 VAL A CA 1
ATOM 588 C C . VAL A 1 74 ? 8.147 5.777 -11.602 1.00 78.81 74 VAL A C 1
ATOM 590 O O . VAL A 1 74 ? 9.198 6.399 -11.743 1.00 78.81 74 VAL A O 1
ATOM 593 N N . ALA A 1 75 ? 8.087 4.653 -10.890 1.00 81.75 75 ALA A N 1
ATOM 594 C CA . ALA A 1 75 ? 9.204 4.044 -10.192 1.00 81.75 75 ALA A CA 1
ATOM 595 C C . ALA A 1 75 ? 9.260 2.537 -10.455 1.00 81.75 75 ALA A C 1
ATOM 597 O O . ALA A 1 75 ? 8.245 1.878 -10.642 1.00 81.75 75 ALA A O 1
ATOM 598 N N . SER A 1 76 ? 10.468 1.985 -10.437 1.00 83.94 76 SER A N 1
ATOM 599 C CA . SER A 1 76 ? 10.703 0.572 -10.729 1.00 83.94 76 SER A CA 1
ATOM 600 C C . SER A 1 76 ? 10.591 -0.311 -9.486 1.00 83.94 76 SER A C 1
ATOM 602 O O . SER A 1 76 ? 11.124 0.022 -8.420 1.00 83.94 76 SER A O 1
ATOM 604 N N . LEU A 1 77 ? 9.986 -1.489 -9.659 1.00 86.94 77 LEU A N 1
ATOM 605 C CA . LEU A 1 77 ? 9.922 -2.560 -8.653 1.00 86.94 77 LEU A CA 1
ATOM 606 C C . LEU A 1 77 ? 11.305 -3.108 -8.260 1.00 86.94 77 LEU A C 1
ATOM 608 O O . LEU A 1 77 ? 11.449 -3.698 -7.192 1.00 86.94 77 LEU A O 1
ATOM 612 N N . ARG A 1 78 ? 12.347 -2.878 -9.073 1.00 87.25 78 ARG A N 1
ATOM 613 C CA . ARG A 1 78 ? 13.732 -3.248 -8.733 1.00 87.25 78 ARG A CA 1
ATOM 614 C C . ARG A 1 78 ? 14.309 -2.345 -7.641 1.00 87.25 78 ARG A C 1
ATOM 616 O O . ARG A 1 78 ? 15.138 -2.781 -6.848 1.00 87.25 78 ARG A O 1
ATOM 623 N N . LYS A 1 79 ? 13.888 -1.077 -7.611 1.00 83.38 79 LYS A N 1
ATOM 624 C CA . LYS A 1 79 ? 14.422 -0.040 -6.710 1.00 83.38 79 LYS A CA 1
ATOM 625 C C . LYS A 1 79 ? 13.617 0.090 -5.421 1.00 83.38 79 LYS A C 1
ATOM 627 O O . LYS A 1 79 ? 14.159 0.537 -4.412 1.00 83.38 79 LYS A O 1
ATOM 632 N N . PHE A 1 80 ? 12.339 -0.285 -5.451 1.00 84.06 80 PHE A N 1
ATOM 633 C CA . PHE A 1 80 ? 11.419 -0.097 -4.336 1.00 84.06 80 PHE A CA 1
ATOM 634 C C . PHE A 1 80 ? 10.641 -1.372 -4.020 1.00 84.06 80 PHE A C 1
ATOM 636 O O . PHE A 1 80 ? 10.024 -1.984 -4.885 1.00 84.06 80 PHE A O 1
ATOM 643 N N . SER A 1 81 ? 10.631 -1.733 -2.740 1.00 87.25 81 SER A N 1
ATOM 644 C CA . SER A 1 81 ? 9.905 -2.891 -2.223 1.00 87.25 81 SER A CA 1
ATOM 645 C C . SER A 1 81 ? 8.395 -2.640 -2.198 1.00 87.25 81 SER A C 1
ATOM 647 O O . SER A 1 81 ? 7.935 -1.666 -1.597 1.00 87.25 81 SER A O 1
ATOM 649 N N . ILE A 1 82 ? 7.608 -3.567 -2.758 1.00 91.12 82 ILE A N 1
ATOM 650 C CA . ILE A 1 82 ? 6.134 -3.515 -2.715 1.00 91.12 82 ILE A CA 1
ATOM 651 C C . ILE A 1 82 ? 5.583 -3.447 -1.287 1.00 91.12 82 ILE A C 1
ATOM 653 O O . ILE A 1 82 ? 4.557 -2.818 -1.052 1.00 91.12 82 ILE A O 1
ATOM 657 N N . ARG A 1 83 ? 6.282 -4.053 -0.319 1.00 89.69 83 ARG A N 1
ATOM 658 C CA . ARG A 1 83 ? 5.889 -4.041 1.094 1.00 89.69 83 ARG A CA 1
ATOM 659 C C . ARG A 1 83 ? 5.966 -2.629 1.659 1.00 89.69 83 ARG A C 1
ATOM 661 O O . ARG A 1 83 ? 5.042 -2.173 2.322 1.00 89.69 83 ARG A O 1
ATOM 668 N N . ASP A 1 84 ? 7.075 -1.950 1.392 1.00 86.81 84 ASP A N 1
ATOM 669 C CA . ASP A 1 84 ? 7.362 -0.653 1.992 1.00 86.81 84 ASP A CA 1
ATOM 670 C C . ASP A 1 84 ? 6.488 0.428 1.335 1.00 86.81 84 ASP A C 1
ATOM 672 O O . ASP A 1 84 ? 5.879 1.244 2.027 1.00 86.81 84 ASP A O 1
ATOM 676 N N . ILE A 1 85 ? 6.321 0.362 0.008 1.00 89.50 85 ILE A N 1
ATOM 677 C CA . ILE A 1 85 ? 5.415 1.247 -0.737 1.00 89.50 85 ILE A CA 1
ATOM 678 C C . ILE A 1 85 ? 3.947 0.973 -0.399 1.00 89.50 85 ILE A C 1
ATOM 680 O O . ILE A 1 85 ? 3.187 1.924 -0.223 1.00 89.50 85 ILE A O 1
ATOM 684 N N . GLY A 1 86 ? 3.530 -0.288 -0.260 1.00 92.38 86 GLY A N 1
ATOM 685 C CA . GLY A 1 86 ? 2.162 -0.642 0.132 1.00 92.38 86 GLY A CA 1
ATOM 686 C C . GLY A 1 86 ? 1.811 -0.131 1.529 1.00 92.38 86 GLY A C 1
ATOM 687 O O . GLY A 1 86 ? 0.768 0.494 1.726 1.00 92.38 86 GLY A O 1
ATOM 688 N N . MET A 1 87 ? 2.724 -0.307 2.486 1.00 91.81 87 MET A N 1
ATOM 689 C CA . MET A 1 87 ? 2.588 0.218 3.843 1.00 91.81 87 MET A CA 1
ATOM 690 C C . MET A 1 87 ? 2.531 1.752 3.854 1.00 91.81 87 MET A C 1
ATOM 692 O O . MET A 1 87 ? 1.633 2.327 4.470 1.00 91.81 87 MET A O 1
ATOM 696 N N . GLY A 1 88 ? 3.434 2.421 3.129 1.00 88.62 88 GLY A N 1
ATOM 697 C CA . GLY A 1 88 ? 3.432 3.880 2.990 1.00 88.62 88 GLY A CA 1
ATOM 698 C C . GLY A 1 88 ? 2.149 4.414 2.347 1.00 88.62 88 GLY A C 1
ATOM 699 O O . GLY A 1 88 ? 1.574 5.383 2.838 1.00 88.62 88 GLY A O 1
ATOM 700 N N . SER A 1 89 ? 1.657 3.744 1.303 1.00 91.56 89 SER A N 1
ATOM 701 C CA . SER A 1 89 ? 0.421 4.113 0.599 1.00 91.56 89 SER A CA 1
ATOM 702 C C . SER A 1 89 ? -0.808 3.972 1.495 1.00 91.56 89 SER A C 1
ATOM 704 O O . SER A 1 89 ? -1.656 4.860 1.508 1.00 91.56 89 SER A O 1
ATOM 706 N N . LEU A 1 90 ? -0.892 2.896 2.287 1.00 93.19 90 LEU A N 1
ATOM 707 C CA . LEU A 1 90 ? -2.000 2.680 3.219 1.00 93.19 90 LEU A CA 1
ATOM 708 C C . LEU A 1 90 ? -1.988 3.684 4.375 1.00 93.19 90 LEU A C 1
ATOM 710 O O . LEU A 1 90 ? -3.032 4.227 4.725 1.00 93.19 90 LEU A O 1
ATOM 714 N N . PHE A 1 91 ? -0.808 3.977 4.925 1.00 91.56 91 PHE A N 1
ATOM 715 C CA . PHE A 1 91 ? -0.658 4.993 5.964 1.00 91.56 91 PHE A CA 1
ATOM 716 C C . PHE A 1 91 ? -1.018 6.398 5.468 1.00 91.56 91 PHE A C 1
ATOM 718 O O . PHE A 1 91 ? -1.633 7.191 6.179 1.00 91.56 91 PHE A O 1
ATOM 725 N N . LEU A 1 92 ? -0.624 6.722 4.236 1.00 88.19 92 LEU A N 1
ATOM 726 C CA . LEU A 1 92 ? -0.973 7.985 3.602 1.00 88.19 92 LEU A CA 1
ATOM 727 C C . LEU A 1 92 ? -2.484 8.078 3.374 1.00 88.19 92 LEU A C 1
ATOM 729 O O . LEU A 1 92 ? -3.114 9.043 3.799 1.00 88.19 92 LEU A O 1
ATOM 733 N N . ALA A 1 93 ? -3.076 7.053 2.764 1.00 90.19 93 ALA A N 1
ATOM 734 C CA . ALA A 1 93 ? -4.507 7.008 2.503 1.00 90.19 93 ALA A CA 1
ATOM 735 C C . ALA A 1 93 ? -5.341 7.102 3.785 1.00 90.19 93 ALA A C 1
ATOM 737 O O . ALA A 1 93 ? -6.369 7.771 3.787 1.00 90.19 93 ALA A O 1
ATOM 738 N N . SER A 1 94 ? -4.893 6.493 4.888 1.00 90.62 94 SER A N 1
ATOM 739 C CA . SER A 1 94 ? -5.600 6.592 6.165 1.00 90.62 94 SER A CA 1
ATOM 740 C C . SER A 1 94 ? -5.650 8.037 6.672 1.00 90.62 94 SER A C 1
ATOM 742 O O . SER A 1 94 ? -6.678 8.462 7.181 1.00 90.62 94 SER A O 1
ATOM 744 N N . LYS A 1 95 ? -4.578 8.822 6.487 1.00 87.75 95 LYS A N 1
ATOM 745 C CA . LYS A 1 95 ? -4.578 10.257 6.818 1.00 87.75 95 LYS A CA 1
ATOM 746 C C . LYS A 1 95 ? -5.533 11.054 5.933 1.00 87.75 95 LYS A C 1
ATOM 748 O O . LYS A 1 95 ? -6.292 11.857 6.454 1.00 87.75 95 LYS A O 1
ATOM 753 N N . VAL A 1 96 ? -5.496 10.816 4.621 1.00 85.56 96 VAL A N 1
ATOM 754 C CA . VAL A 1 96 ? -6.350 11.511 3.639 1.00 85.56 96 VAL A CA 1
ATOM 755 C C . VAL A 1 96 ? -7.830 11.247 3.897 1.00 85.56 96 VAL A C 1
ATOM 757 O O . VAL A 1 96 ? -8.650 12.143 3.766 1.00 85.56 96 VAL A O 1
ATOM 760 N N . GLN A 1 97 ? -8.170 10.017 4.273 1.00 89.19 97 GLN A N 1
ATOM 761 C CA . GLN A 1 97 ? -9.540 9.604 4.575 1.00 89.19 97 GLN A CA 1
ATOM 762 C C . GLN A 1 97 ? -9.924 9.832 6.045 1.00 89.19 97 GLN A C 1
ATOM 764 O O . GLN A 1 97 ? -10.878 9.218 6.518 1.00 89.19 97 GLN A O 1
ATOM 769 N N . GLU A 1 98 ? -9.139 10.621 6.791 1.00 88.88 98 GLU A N 1
ATOM 770 C CA . GLU A 1 98 ? -9.360 10.939 8.212 1.00 88.88 98 GLU A CA 1
ATOM 771 C C . GLU A 1 98 ? -9.635 9.699 9.089 1.00 88.88 98 GLU A C 1
ATOM 773 O O . GLU A 1 98 ? -10.354 9.725 10.084 1.00 88.88 98 GLU A O 1
ATOM 778 N N . SER A 1 99 ? -9.029 8.575 8.708 1.00 87.06 99 SER A N 1
ATOM 779 C CA . SER A 1 99 ? -9.182 7.268 9.332 1.00 87.06 99 SER A CA 1
ATOM 780 C C . SER A 1 99 ? -7.945 6.988 10.192 1.00 87.06 99 SER A C 1
ATOM 782 O O . SER A 1 99 ? -6.861 6.737 9.650 1.00 87.06 99 SER A O 1
ATOM 784 N N . PRO A 1 100 ? -8.041 7.050 11.532 1.00 85.31 100 PRO A N 1
ATOM 785 C CA . PRO A 1 100 ? -6.870 6.964 12.394 1.00 85.31 100 PRO A CA 1
ATOM 786 C C . PRO A 1 100 ? -6.200 5.589 12.281 1.00 85.31 100 PRO A C 1
ATOM 788 O O . PRO A 1 100 ? -6.786 4.564 12.613 1.00 85.31 100 PRO A O 1
ATOM 791 N N . CYS A 1 101 ? -4.934 5.575 11.860 1.00 88.75 101 CYS A N 1
ATOM 792 C CA . CYS A 1 101 ? -4.101 4.378 11.795 1.00 88.75 101 CYS A CA 1
ATOM 793 C C . CYS A 1 101 ? -2.821 4.604 12.599 1.00 88.75 101 CYS A C 1
ATOM 795 O O . CYS A 1 101 ? -2.020 5.489 12.286 1.00 88.75 101 CYS A O 1
ATOM 797 N N . LYS A 1 102 ? -2.588 3.790 13.634 1.00 88.44 102 LYS A N 1
ATOM 798 C CA . LYS A 1 102 ? -1.319 3.830 14.366 1.00 88.44 102 LYS A CA 1
ATOM 799 C C . LYS A 1 102 ? -0.243 3.181 13.509 1.00 88.44 102 LYS A C 1
ATOM 801 O O . LYS A 1 102 ? -0.379 2.033 13.095 1.00 88.44 102 LYS A O 1
ATOM 806 N N . ILE A 1 103 ? 0.861 3.894 13.299 1.00 85.62 103 ILE A N 1
ATOM 807 C CA . ILE A 1 103 ? 1.997 3.380 12.523 1.00 85.62 103 ILE A CA 1
ATOM 808 C C . ILE A 1 103 ? 2.511 2.048 13.083 1.00 85.62 103 ILE A C 1
ATOM 810 O O . ILE A 1 103 ? 2.844 1.144 12.332 1.00 85.62 103 ILE A O 1
ATOM 814 N N . ARG A 1 104 ? 2.500 1.896 14.410 1.00 86.25 104 ARG A N 1
ATOM 815 C CA . ARG A 1 104 ? 2.909 0.670 15.093 1.00 86.25 104 ARG A CA 1
ATOM 816 C C . ARG A 1 104 ? 2.070 -0.538 14.672 1.00 86.25 104 ARG A C 1
ATOM 818 O O . ARG A 1 104 ? 2.618 -1.585 14.341 1.00 86.25 104 ARG A O 1
ATOM 825 N N . ASP A 1 105 ? 0.754 -0.366 14.664 1.00 91.06 105 ASP A N 1
ATOM 826 C CA . ASP A 1 105 ? -0.191 -1.431 14.332 1.00 91.06 105 ASP A CA 1
ATOM 827 C C . ASP A 1 105 ? -0.061 -1.802 12.855 1.00 91.06 105 ASP A C 1
ATOM 829 O O . ASP A 1 105 ? -0.009 -2.980 12.516 1.00 91.06 105 ASP A O 1
ATOM 833 N N . LEU A 1 106 ? 0.109 -0.801 11.988 1.00 91.19 106 LEU A N 1
ATOM 834 C CA . LEU A 1 106 ? 0.369 -1.003 10.567 1.00 91.19 106 LEU A CA 1
ATOM 835 C C . LEU A 1 106 ? 1.632 -1.840 10.316 1.00 91.19 106 LEU A C 1
ATOM 837 O O . LEU A 1 106 ? 1.589 -2.784 9.527 1.00 91.19 106 LEU A O 1
ATOM 841 N N . ILE A 1 107 ? 2.734 -1.526 11.002 1.00 89.50 107 ILE A N 1
ATOM 842 C CA . ILE A 1 107 ? 3.995 -2.273 10.884 1.00 89.50 107 ILE A CA 1
ATOM 843 C C . ILE A 1 107 ? 3.800 -3.718 11.336 1.00 89.50 107 ILE A C 1
ATOM 845 O O . ILE A 1 107 ? 4.197 -4.641 10.627 1.00 89.50 107 ILE A O 1
ATOM 849 N N . ASN A 1 108 ? 3.166 -3.921 12.492 1.00 90.06 108 ASN A N 1
ATOM 850 C CA . ASN A 1 108 ? 2.912 -5.256 13.029 1.00 90.06 108 ASN A CA 1
ATOM 851 C C . ASN A 1 108 ? 2.027 -6.083 12.083 1.00 90.06 108 ASN A C 1
ATOM 853 O O . ASN A 1 108 ? 2.310 -7.255 11.847 1.00 90.06 108 ASN A O 1
ATOM 857 N N . VAL A 1 109 ? 0.992 -5.472 11.499 1.00 93.62 109 VAL A N 1
ATOM 858 C CA . VAL A 1 109 ? 0.099 -6.127 10.534 1.00 93.62 109 VAL A CA 1
ATOM 859 C C . VAL A 1 109 ? 0.846 -6.509 9.259 1.00 93.62 109 VAL A C 1
ATOM 861 O O . VAL A 1 109 ? 0.749 -7.655 8.825 1.00 93.62 109 VAL A O 1
ATOM 864 N N . TYR A 1 110 ? 1.640 -5.606 8.679 1.00 91.88 110 TYR A N 1
ATOM 865 C CA . TYR A 1 110 ? 2.451 -5.937 7.503 1.00 91.88 110 TYR A CA 1
ATOM 866 C C . TYR A 1 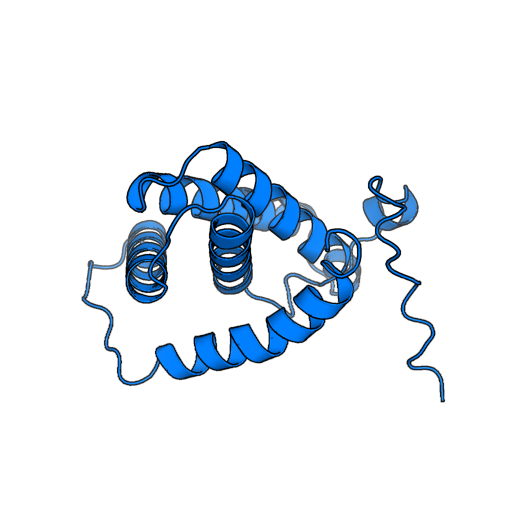110 ? 3.489 -7.021 7.811 1.00 91.88 110 TYR A C 1
ATOM 868 O O . TYR A 1 110 ? 3.692 -7.926 7.004 1.00 91.88 110 TYR A O 1
ATOM 876 N N . HIS A 1 111 ? 4.119 -6.974 8.984 1.00 89.81 111 HIS A N 1
ATOM 877 C CA . HIS A 1 111 ? 5.049 -8.007 9.424 1.00 89.81 111 HIS A CA 1
ATOM 878 C C . HIS A 1 111 ? 4.362 -9.375 9.543 1.00 89.81 111 HIS A C 1
ATOM 880 O O . HIS A 1 111 ? 4.859 -10.361 9.001 1.00 89.81 111 HIS A O 1
ATOM 886 N N . TYR A 1 112 ? 3.187 -9.423 10.171 1.00 91.69 112 TYR A N 1
ATOM 887 C CA . TYR A 1 112 ? 2.358 -10.623 10.267 1.00 91.69 112 TYR A CA 1
ATOM 888 C C . TYR A 1 112 ? 1.969 -11.176 8.886 1.00 91.69 112 TYR A C 1
ATOM 890 O O . TYR A 1 112 ? 2.140 -12.367 8.624 1.00 91.69 112 TYR A O 1
ATOM 898 N N . LEU A 1 113 ? 1.495 -10.318 7.977 1.00 93.12 113 LEU A N 1
ATOM 899 C CA . LEU A 1 113 ? 1.087 -10.723 6.629 1.00 93.12 113 LEU A CA 1
ATOM 900 C C . LEU A 1 113 ? 2.249 -11.310 5.825 1.00 93.12 113 LEU A C 1
ATOM 902 O O . LEU A 1 113 ? 2.072 -12.316 5.144 1.00 93.12 113 LEU A O 1
ATOM 906 N N . ILE A 1 114 ? 3.445 -10.727 5.930 1.00 90.31 114 ILE A N 1
ATOM 907 C CA . ILE A 1 114 ? 4.635 -11.231 5.235 1.00 90.31 114 ILE A CA 1
ATOM 908 C C . ILE A 1 114 ? 5.089 -12.578 5.800 1.00 90.31 114 ILE A C 1
ATOM 910 O O . ILE A 1 114 ? 5.448 -13.460 5.021 1.00 90.31 114 ILE A O 1
ATOM 914 N N . GLN A 1 115 ? 5.054 -12.762 7.123 1.00 89.44 115 GLN A N 1
ATOM 915 C CA . GLN A 1 115 ? 5.348 -14.060 7.737 1.00 89.44 115 GLN A CA 1
ATOM 916 C C . GLN A 1 115 ? 4.366 -15.126 7.244 1.00 89.44 115 GLN A C 1
ATOM 918 O O . GLN A 1 115 ? 4.786 -16.183 6.777 1.00 89.44 115 GLN A O 1
ATOM 923 N N . ARG A 1 116 ? 3.069 -14.799 7.225 1.00 90.69 116 ARG A N 1
ATOM 924 C CA . ARG A 1 116 ? 2.020 -15.689 6.722 1.00 90.69 116 ARG A CA 1
ATOM 925 C C . ARG A 1 116 ? 2.196 -16.028 5.241 1.00 90.69 116 ARG A C 1
ATOM 927 O O . ARG A 1 116 ? 2.103 -17.193 4.880 1.00 90.69 116 ARG A O 1
ATOM 934 N N . TYR A 1 117 ? 2.494 -15.042 4.396 1.00 88.31 117 TYR A N 1
ATOM 935 C CA . TYR A 1 117 ? 2.715 -15.258 2.961 1.00 88.31 117 TYR A CA 1
ATOM 936 C C . TYR A 1 117 ? 3.934 -16.149 2.683 1.00 88.31 117 TYR A C 1
ATOM 938 O O . TYR A 1 117 ? 3.946 -16.926 1.734 1.00 88.31 117 TYR A O 1
ATOM 946 N N . ARG A 1 118 ? 4.966 -16.058 3.530 1.00 88.19 118 ARG A N 1
ATOM 947 C CA . ARG A 1 118 ? 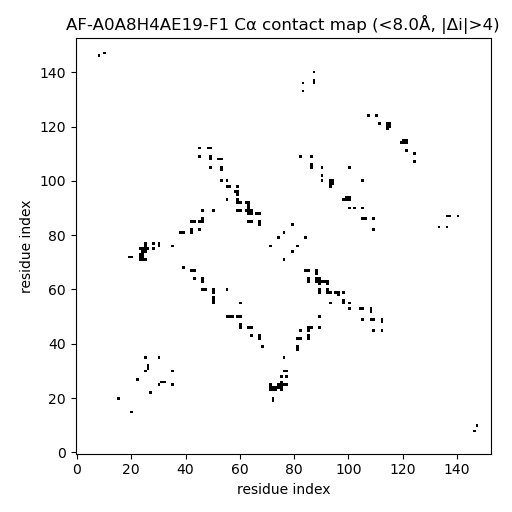6.188 -16.867 3.430 1.00 88.19 118 ARG A CA 1
ATOM 948 C C . ARG A 1 118 ? 6.094 -18.218 4.144 1.00 88.19 118 ARG A C 1
ATOM 950 O O . ARG A 1 118 ? 7.087 -18.938 4.156 1.00 88.19 118 ARG A O 1
ATOM 957 N N . ASN A 1 119 ? 4.943 -18.560 4.729 1.00 89.19 119 ASN A N 1
ATOM 958 C CA . ASN A 1 119 ? 4.763 -19.739 5.586 1.00 89.19 119 ASN A CA 1
ATOM 959 C C . ASN A 1 119 ? 5.797 -19.820 6.728 1.00 89.19 119 ASN A C 1
ATOM 961 O O . ASN A 1 119 ? 6.250 -20.901 7.097 1.00 89.19 119 ASN A O 1
ATOM 965 N N . LEU A 1 120 ? 6.190 -18.664 7.268 1.00 85.25 120 LEU A N 1
ATOM 966 C CA . LEU A 1 120 ? 7.084 -18.566 8.417 1.00 85.25 120 LEU A CA 1
ATOM 967 C C . LEU A 1 120 ? 6.284 -18.672 9.725 1.00 85.25 120 LEU A C 1
ATOM 969 O O . LEU A 1 120 ? 5.106 -18.292 9.748 1.00 85.25 120 LEU A O 1
ATOM 973 N N . PRO A 1 121 ? 6.903 -19.160 10.818 1.00 85.19 121 PRO A N 1
ATOM 974 C CA . PRO A 1 121 ? 6.292 -19.076 12.139 1.00 85.19 121 PRO A CA 1
ATOM 975 C C . PRO A 1 121 ? 5.996 -17.612 12.476 1.00 85.19 121 PRO A C 1
ATOM 977 O O . PRO A 1 121 ? 6.743 -16.721 12.084 1.00 85.19 121 PRO A O 1
ATOM 980 N N . VAL A 1 122 ? 4.883 -17.361 13.169 1.00 85.00 122 VAL A N 1
ATOM 981 C CA . VAL A 1 122 ? 4.500 -16.004 13.571 1.00 85.00 122 VAL A CA 1
ATOM 982 C C . VAL A 1 122 ? 5.320 -15.617 14.793 1.00 85.00 122 VAL A C 1
ATOM 984 O O . VAL A 1 122 ? 4.994 -16.010 15.912 1.00 85.00 122 VAL A O 1
ATOM 987 N N . GLU A 1 123 ? 6.363 -14.830 14.569 1.00 83.62 123 GLU A N 1
ATOM 988 C CA . GLU A 1 123 ? 7.192 -14.265 15.622 1.00 83.62 123 GLU A CA 1
ATOM 989 C C . GLU A 1 123 ? 6.864 -12.780 15.854 1.00 83.62 123 GLU A C 1
ATOM 991 O O . GLU A 1 123 ? 6.459 -12.063 14.924 1.00 83.62 123 GLU A O 1
ATOM 996 N N . PRO A 1 124 ? 6.980 -12.296 17.106 1.00 79.38 124 PRO A N 1
ATOM 997 C CA . PRO A 1 124 ? 6.840 -10.881 17.411 1.00 79.38 124 PRO A CA 1
ATOM 998 C C . PRO A 1 124 ? 7.902 -10.044 16.694 1.00 79.38 124 PRO A C 1
ATOM 1000 O O . PRO A 1 124 ? 9.066 -10.422 16.612 1.00 79.38 124 PRO A O 1
ATOM 1003 N N . LEU A 1 125 ? 7.513 -8.849 16.247 1.00 74.25 125 LEU A N 1
ATOM 1004 C CA . LEU A 1 125 ? 8.458 -7.906 15.660 1.00 74.25 125 LEU A CA 1
ATOM 1005 C C . LEU A 1 125 ? 9.480 -7.446 16.715 1.00 74.25 125 LEU A C 1
ATOM 1007 O O . LEU A 1 125 ? 9.120 -6.758 17.674 1.00 74.25 125 LEU A O 1
ATOM 1011 N N . GLU A 1 126 ? 10.763 -7.734 16.499 1.00 70.94 126 GLU A N 1
ATOM 1012 C CA . GLU A 1 126 ? 11.847 -7.150 17.290 1.00 70.94 126 GLU A CA 1
ATOM 1013 C C . GLU A 1 126 ? 12.057 -5.672 16.898 1.00 70.94 126 GLU A C 1
ATOM 1015 O O . GLU A 1 126 ? 12.539 -5.334 15.813 1.00 70.94 126 GLU A O 1
ATOM 1020 N N . TYR A 1 127 ? 11.669 -4.748 17.784 1.00 58.53 127 TYR A N 1
ATOM 1021 C CA . TYR A 1 127 ? 11.624 -3.301 17.503 1.00 58.53 127 TYR A CA 1
ATOM 1022 C C . TYR A 1 127 ? 12.993 -2.646 17.248 1.00 58.53 127 TYR A C 1
ATOM 1024 O O . TYR A 1 127 ? 13.044 -1.551 16.686 1.00 58.53 127 TYR A O 1
ATOM 1032 N N . PHE A 1 128 ? 14.100 -3.287 17.630 1.00 52.72 128 PHE A N 1
ATOM 1033 C CA . PHE A 1 128 ? 15.415 -2.641 17.697 1.00 52.72 128 PHE A CA 1
ATOM 1034 C C . PHE A 1 128 ? 16.074 -2.348 16.334 1.00 52.72 128 PHE A C 1
ATOM 1036 O O . PHE A 1 128 ? 16.957 -1.496 16.274 1.00 52.72 128 PHE A O 1
ATOM 1043 N N . GLY A 1 129 ? 15.626 -2.965 15.230 1.00 51.62 129 GLY A N 1
ATOM 1044 C CA . GLY A 1 129 ? 16.211 -2.745 13.893 1.00 51.62 129 GLY A CA 1
ATOM 1045 C C . GLY A 1 129 ? 15.278 -2.149 12.828 1.00 51.62 129 GLY A C 1
ATOM 1046 O O . GLY A 1 129 ? 15.743 -1.475 11.911 1.00 51.62 129 GLY A O 1
ATOM 1047 N N . SER A 1 130 ? 13.960 -2.367 12.926 1.00 50.44 130 SER A N 1
ATOM 1048 C CA . SER A 1 130 ? 13.023 -2.134 11.804 1.00 50.44 130 SER A CA 1
ATOM 1049 C C . SER A 1 130 ? 12.393 -0.733 11.754 1.00 50.44 130 SER A C 1
ATOM 1051 O O . SER A 1 130 ? 12.017 -0.253 10.685 1.00 50.44 130 SER A O 1
ATOM 1053 N N . VAL A 1 131 ? 12.297 -0.032 12.889 1.00 48.25 131 VAL A N 1
ATOM 1054 C CA . VAL A 1 131 ? 11.613 1.277 12.971 1.00 48.25 131 VAL A CA 1
ATOM 1055 C C . VAL A 1 131 ? 12.395 2.382 12.248 1.00 48.25 131 VAL A C 1
ATOM 1057 O O . VAL A 1 131 ? 11.799 3.267 11.632 1.00 48.25 131 VAL A O 1
ATOM 1060 N N . ASN A 1 132 ? 13.729 2.291 12.243 1.00 43.31 132 ASN A N 1
ATOM 1061 C CA . ASN A 1 132 ? 14.603 3.266 11.586 1.00 43.31 132 ASN A CA 1
ATOM 1062 C C . ASN A 1 132 ? 14.391 3.299 10.064 1.00 43.31 132 ASN A C 1
ATOM 1064 O O . ASN A 1 132 ? 14.364 4.379 9.480 1.00 43.31 132 ASN A O 1
ATOM 1068 N N . GLY A 1 133 ? 14.143 2.148 9.426 1.00 49.16 133 GLY A N 1
ATOM 1069 C CA . GLY A 1 133 ? 13.854 2.076 7.989 1.00 49.16 133 GLY A CA 1
ATOM 1070 C C . GLY A 1 133 ? 12.539 2.756 7.598 1.00 49.16 133 GLY A C 1
ATOM 1071 O O . GLY A 1 133 ? 12.433 3.312 6.510 1.00 49.16 133 GLY A O 1
ATOM 1072 N N . ILE A 1 134 ? 11.557 2.781 8.504 1.00 51.56 134 ILE A N 1
ATOM 1073 C CA . ILE A 1 134 ? 10.226 3.346 8.249 1.00 51.56 134 ILE A CA 1
ATOM 1074 C C . ILE A 1 134 ? 10.199 4.850 8.510 1.00 51.56 134 ILE A C 1
ATOM 1076 O O . ILE A 1 134 ? 9.631 5.579 7.707 1.00 51.56 134 ILE A O 1
ATOM 1080 N N . ILE A 1 135 ? 10.886 5.347 9.543 1.00 52.34 135 ILE A N 1
ATOM 1081 C CA . ILE A 1 135 ? 11.110 6.796 9.713 1.00 52.34 135 ILE A CA 1
ATOM 1082 C C . ILE A 1 135 ? 11.883 7.363 8.505 1.00 52.34 135 ILE A C 1
ATOM 1084 O O . ILE A 1 135 ? 11.540 8.430 7.996 1.00 52.34 135 ILE A O 1
ATOM 1088 N N . PHE A 1 136 ? 12.855 6.614 7.969 1.00 49.69 136 PHE A N 1
ATOM 1089 C CA . PHE A 1 136 ? 13.516 6.946 6.699 1.00 49.69 136 PHE A CA 1
ATOM 1090 C C . PHE A 1 136 ? 12.580 6.851 5.483 1.00 49.69 136 PHE A C 1
ATOM 1092 O O . PHE A 1 136 ? 12.695 7.642 4.547 1.00 49.69 136 PHE A O 1
ATOM 1099 N N . LEU A 1 137 ? 11.625 5.919 5.482 1.00 50.97 137 LEU A N 1
ATOM 1100 C CA . LEU A 1 137 ? 10.605 5.846 4.439 1.00 50.97 137 LEU A CA 1
ATOM 1101 C C . LEU A 1 137 ? 9.673 7.059 4.489 1.00 50.97 137 LEU A C 1
ATOM 1103 O O . LEU A 1 137 ? 9.305 7.560 3.439 1.00 50.97 137 LEU A O 1
ATOM 1107 N N . PHE A 1 138 ? 9.350 7.584 5.675 1.00 52.12 138 PHE A N 1
ATOM 1108 C CA . PHE A 1 138 ? 8.594 8.830 5.831 1.00 52.12 138 PHE A CA 1
ATOM 1109 C C . PHE A 1 138 ? 9.343 10.047 5.285 1.00 52.12 138 PHE A C 1
ATOM 1111 O O . PHE A 1 138 ? 8.708 10.902 4.674 1.00 52.12 138 PHE A O 1
ATOM 1118 N N . SER A 1 139 ? 10.670 10.126 5.446 1.00 44.97 139 SER A N 1
ATOM 1119 C CA . SER A 1 139 ? 11.462 11.225 4.868 1.00 44.97 139 SER A CA 1
ATOM 1120 C C . SER A 1 139 ? 11.638 11.111 3.348 1.00 44.97 139 SER A C 1
ATOM 1122 O O . SER A 1 139 ? 11.811 12.123 2.676 1.00 44.97 139 SER A O 1
ATOM 1124 N N . ARG A 1 140 ? 11.544 9.901 2.776 1.00 45.44 140 ARG A N 1
ATOM 1125 C CA . ARG A 1 140 ? 11.523 9.694 1.315 1.00 45.44 140 ARG A CA 1
ATOM 1126 C C . ARG A 1 140 ? 10.127 9.818 0.701 1.00 45.44 140 ARG A C 1
ATOM 1128 O O . ARG A 1 140 ? 9.998 10.368 -0.389 1.00 45.44 140 ARG A O 1
ATOM 1135 N N . LEU A 1 141 ? 9.081 9.364 1.392 1.00 48.66 141 LEU A N 1
ATOM 1136 C CA . LEU A 1 141 ? 7.689 9.568 0.987 1.00 48.66 141 LEU A CA 1
ATOM 1137 C C . LEU A 1 141 ? 7.255 11.020 1.170 1.00 48.66 141 LEU A C 1
ATOM 1139 O O . LEU A 1 141 ? 6.386 11.441 0.423 1.00 48.66 141 LEU A O 1
ATOM 1143 N N . SER A 1 142 ? 7.855 11.813 2.068 1.00 47.78 142 SER A N 1
ATOM 1144 C CA . SER A 1 142 ? 7.552 13.251 2.168 1.00 47.78 142 SER A CA 1
ATOM 1145 C C . SER A 1 142 ? 7.927 14.024 0.898 1.00 47.78 142 SER A C 1
ATOM 1147 O O . SER A 1 142 ? 7.246 14.980 0.541 1.00 47.78 142 SER A O 1
ATOM 1149 N N . MET A 1 143 ? 8.943 13.570 0.158 1.00 44.44 143 MET A N 1
ATOM 1150 C CA . MET A 1 143 ? 9.327 14.130 -1.145 1.00 44.44 143 MET A CA 1
ATOM 1151 C C . MET A 1 143 ? 8.255 13.866 -2.220 1.00 44.44 143 MET A C 1
ATOM 1153 O O . MET A 1 143 ? 8.029 14.678 -3.117 1.00 44.44 143 MET A O 1
ATOM 1157 N N . ILE A 1 144 ? 7.536 12.751 -2.080 1.00 49.69 144 ILE A N 1
ATOM 1158 C CA . ILE A 1 144 ? 6.378 12.398 -2.906 1.00 49.69 144 ILE A CA 1
ATOM 1159 C C . ILE A 1 144 ? 5.101 13.071 -2.368 1.00 49.69 144 ILE A C 1
ATOM 1161 O O . ILE A 1 144 ? 4.263 13.508 -3.139 1.00 49.69 144 ILE A O 1
ATOM 1165 N N . PHE A 1 145 ? 4.980 13.261 -1.055 1.00 44.75 145 PHE A N 1
ATOM 1166 C CA . PHE A 1 145 ? 3.881 13.970 -0.392 1.00 44.75 145 PHE A CA 1
ATOM 1167 C C . PHE A 1 145 ? 3.850 15.460 -0.777 1.00 44.75 145 PHE A C 1
ATOM 1169 O O . PHE A 1 145 ? 2.789 15.984 -1.096 1.00 44.75 145 PHE A O 1
ATOM 1176 N N . MET A 1 146 ? 5.012 16.120 -0.846 1.00 45.47 146 MET A N 1
ATOM 1177 C CA . MET A 1 146 ? 5.149 17.507 -1.320 1.00 45.47 146 MET A CA 1
ATOM 1178 C C . MET A 1 146 ? 4.866 17.658 -2.822 1.00 45.47 146 MET A C 1
ATOM 1180 O O . MET A 1 146 ? 4.454 18.723 -3.261 1.00 45.47 146 MET A O 1
ATOM 1184 N N . SER A 1 147 ? 5.048 16.603 -3.623 1.00 41.31 147 SER A N 1
ATOM 1185 C CA . SER A 1 147 ? 4.729 16.633 -5.060 1.00 41.31 147 SER A CA 1
ATOM 1186 C C . SER A 1 147 ? 3.320 16.120 -5.397 1.00 41.31 147 SER A C 1
ATOM 1188 O O . SER A 1 147 ? 2.814 16.435 -6.471 1.00 41.31 147 SER A O 1
ATOM 1190 N N . LEU A 1 148 ? 2.660 15.380 -4.494 1.00 42.53 148 LEU A N 1
ATOM 1191 C CA . LEU A 1 148 ? 1.321 14.806 -4.699 1.00 42.53 148 LEU A CA 1
ATOM 1192 C C . LEU A 1 148 ? 0.167 15.543 -3.990 1.00 42.53 148 LEU A C 1
ATOM 1194 O O . LEU A 1 148 ? -0.978 15.236 -4.314 1.00 42.53 148 LEU A O 1
ATOM 1198 N N . PHE A 1 149 ? 0.405 16.445 -3.026 1.00 42.31 149 PHE A N 1
ATOM 1199 C CA . PHE A 1 149 ? -0.678 16.948 -2.150 1.00 42.31 149 PHE A CA 1
ATOM 1200 C C . PHE A 1 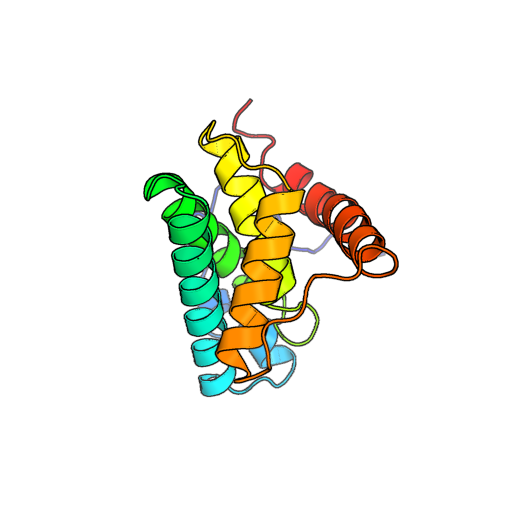149 ? -0.824 18.474 -1.988 1.00 42.31 149 PHE A C 1
ATOM 1202 O O . PHE A 1 149 ? -1.754 18.905 -1.316 1.00 42.31 149 PHE A O 1
ATOM 1209 N N . GLU A 1 150 ? -0.008 19.301 -2.650 1.00 37.34 150 GLU A N 1
ATOM 1210 C CA . GLU A 1 150 ? -0.216 20.766 -2.686 1.00 37.34 150 GLU A CA 1
ATOM 1211 C C . GLU A 1 150 ? -1.522 21.257 -3.363 1.00 37.34 150 GLU A C 1
ATOM 1213 O O . GLU A 1 150 ? -1.910 22.379 -3.074 1.00 37.34 150 GLU A O 1
ATOM 1218 N N . PRO A 1 151 ? -2.260 20.510 -4.218 1.00 36.88 151 PRO A N 1
ATOM 1219 C CA . PRO A 1 151 ? -3.498 21.049 -4.797 1.00 36.88 151 PRO A CA 1
ATOM 1220 C C . PRO A 1 151 ? -4.786 20.687 -4.033 1.00 36.88 151 PRO A C 1
ATOM 1222 O O . PRO A 1 151 ? -5.869 20.841 -4.594 1.00 36.88 151 PRO A O 1
ATOM 1225 N N . PHE A 1 152 ? -4.702 20.188 -2.794 1.00 38.88 152 PHE A N 1
ATOM 1226 C CA . PHE A 1 152 ? -5.885 19.871 -1.970 1.00 38.88 152 PHE A CA 1
ATOM 1227 C C . PHE A 1 152 ? -5.931 20.606 -0.614 1.00 38.88 152 PHE A C 1
ATOM 1229 O O . PHE A 1 152 ? -6.728 20.228 0.245 1.00 38.88 152 PHE A O 1
ATOM 1236 N N . LEU A 1 153 ? -5.126 21.660 -0.435 1.00 33.41 153 LEU A N 1
ATOM 1237 C CA . LEU A 1 153 ? -5.250 22.656 0.640 1.00 33.41 153 LEU A CA 1
ATOM 1238 C C . LEU A 1 153 ? -5.339 24.064 0.045 1.00 33.41 153 LEU A C 1
ATOM 1240 O O . LEU A 1 153 ? -4.615 24.323 -0.940 1.00 33.41 153 LEU A O 1
#

Radius of gyration: 16.08 Å; Cα contacts (8 Å, |Δi|>4): 127; chains: 1; bounding box: 36×42×42 Å

Solvent-accessible surface area (backbone atoms only — not comparable to full-atom values): 8954 Å² total; per-residue (Å²): 143,74,84,80,72,67,70,83,70,54,81,84,58,88,61,79,51,70,66,47,68,76,54,30,44,26,50,75,71,69,44,52,67,71,57,51,51,50,50,52,51,50,28,43,52,51,37,48,53,40,27,59,77,69,69,52,58,67,68,27,38,53,46,12,42,52,48,39,53,56,47,49,51,76,34,30,67,89,84,43,57,53,67,61,46,28,52,51,23,40,58,50,21,20,59,77,61,74,40,93,73,59,68,68,59,52,51,52,46,52,51,50,51,52,27,57,76,67,73,45,79,91,70,82,83,69,69,92,70,58,57,63,60,49,60,52,43,51,65,57,47,44,63,48,45,67,62,72,50,69,90,79,112